Protein AF-A0AA87XYB7-F1 (afdb_monomer_lite)

Foldseek 3Di:
DDFDDQFDQQPPDPSQWTWGDGPVDLWIKIWHDDPNDIDIGTQRDNDPVSSSVSSVVVVVVCVVVVVVVPPPPDPPPPPPDD

pLDDT: mean 71.44, std 13.26, range [38.72, 87.38]

Sequence (82 aa):
MRIPDSLTSVRGYPDKLKIYRIEASPFWQVRCFENGKTIKLSTETTDKQEAVEFAKATYNRILHAQATGKALTQCTRFSRPA

Structure (mmCIF, N/CA/C/O backbone):
data_AF-A0AA87XYB7-F1
#
_entry.id   AF-A0AA87XYB7-F1
#
loop_
_atom_site.group_PDB
_atom_site.id
_atom_site.type_s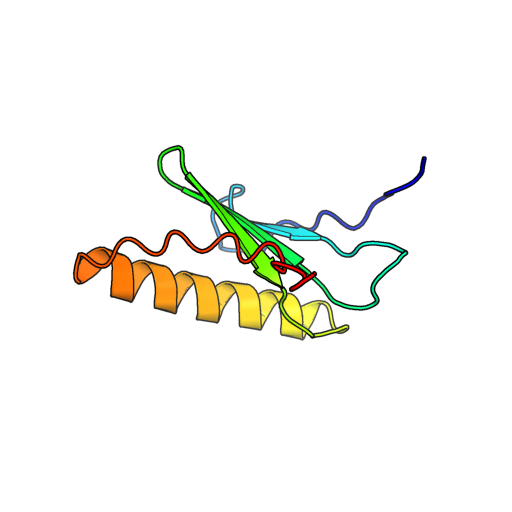ymbol
_atom_site.label_atom_id
_atom_site.label_alt_id
_atom_site.label_comp_id
_atom_site.label_asym_id
_atom_site.label_entity_id
_atom_site.label_seq_id
_atom_site.pdbx_PDB_ins_code
_atom_site.Cartn_x
_atom_site.Cartn_y
_atom_site.Cartn_z
_atom_site.occupancy
_atom_site.B_iso_or_equiv
_atom_site.auth_seq_id
_atom_site.auth_comp_id
_atom_site.auth_asym_id
_atom_site.auth_atom_id
_atom_site.pdbx_PDB_model_num
ATOM 1 N N . MET A 1 1 ? -5.835 1.176 -25.057 1.00 52.47 1 MET A N 1
ATOM 2 C CA . MET A 1 1 ? -6.315 0.150 -24.107 1.00 52.47 1 MET A CA 1
ATOM 3 C C . MET A 1 1 ? -5.167 -0.799 -23.792 1.00 52.47 1 MET A C 1
ATOM 5 O O . MET A 1 1 ? -4.811 -1.587 -24.655 1.00 52.47 1 MET A O 1
ATOM 9 N N . ARG A 1 2 ? -4.568 -0.671 -22.603 1.00 40.78 2 ARG A N 1
ATOM 10 C CA . ARG A 1 2 ? -3.825 -1.701 -21.852 1.00 40.78 2 ARG A CA 1
ATOM 11 C C . ARG A 1 2 ? -3.439 -1.068 -20.502 1.00 40.78 2 ARG A C 1
ATOM 13 O O . ARG A 1 2 ? -2.942 0.048 -20.471 1.00 40.78 2 ARG A O 1
ATOM 20 N N . ILE A 1 3 ? -3.836 -1.710 -19.406 1.00 50.72 3 ILE A N 1
ATOM 21 C CA . ILE A 1 3 ? -3.196 -1.602 -18.087 1.00 50.72 3 ILE A CA 1
ATOM 22 C C . ILE A 1 3 ? -3.223 -3.039 -17.556 1.00 50.72 3 ILE A C 1
ATOM 24 O O . ILE A 1 3 ? -4.196 -3.412 -16.896 1.00 50.72 3 ILE A O 1
ATOM 28 N N . PRO A 1 4 ? -2.266 -3.901 -17.928 1.00 58.03 4 PRO A N 1
ATOM 29 C CA . PRO A 1 4 ? -2.235 -5.257 -17.421 1.00 58.03 4 PRO A CA 1
ATOM 30 C C . PRO A 1 4 ? -1.380 -5.367 -16.146 1.00 58.03 4 PRO A C 1
ATOM 32 O O . PRO A 1 4 ? -0.293 -4.806 -16.017 1.00 58.03 4 PRO A O 1
ATOM 35 N N . ASP A 1 5 ? -1.909 -6.159 -15.218 1.00 53.97 5 ASP A N 1
ATOM 36 C CA . ASP A 1 5 ? -1.195 -7.101 -14.348 1.00 53.97 5 ASP A CA 1
ATOM 37 C C . ASP A 1 5 ? -0.535 -6.690 -13.034 1.00 53.97 5 ASP A C 1
ATOM 39 O O . ASP A 1 5 ? -0.385 -7.545 -12.166 1.00 53.97 5 ASP A O 1
ATOM 43 N N . SER A 1 6 ? -0.189 -5.433 -12.776 1.00 62.88 6 SER A N 1
ATOM 44 C CA . SER A 1 6 ? 0.557 -5.147 -11.533 1.00 62.88 6 SER A CA 1
ATOM 45 C C . SER A 1 6 ? -0.309 -4.791 -10.319 1.00 62.88 6 SER A C 1
ATOM 47 O O . SER A 1 6 ? 0.138 -4.038 -9.461 1.00 62.88 6 SER A O 1
ATOM 49 N N . LEU A 1 7 ? -1.537 -5.308 -10.214 1.00 71.44 7 LEU A N 1
ATOM 50 C CA . LEU A 1 7 ? -2.377 -5.118 -9.025 1.00 71.44 7 LEU A CA 1
ATOM 51 C C . LEU A 1 7 ? -1.900 -6.068 -7.913 1.00 71.44 7 LEU A C 1
ATOM 53 O O . LEU A 1 7 ? -2.301 -7.225 -7.850 1.00 71.44 7 LEU A O 1
ATOM 57 N N . THR A 1 8 ? -1.015 -5.595 -7.039 1.00 78.56 8 THR A N 1
ATOM 58 C CA . THR A 1 8 ? -0.485 -6.394 -5.927 1.00 78.56 8 THR A CA 1
ATOM 59 C C . THR A 1 8 ? -1.207 -6.037 -4.626 1.00 78.56 8 THR A C 1
ATOM 61 O O . THR A 1 8 ? -1.179 -4.883 -4.196 1.00 78.56 8 THR A O 1
ATOM 64 N N . SER A 1 9 ? -1.815 -7.024 -3.961 1.00 75.88 9 SER A N 1
ATOM 65 C CA . SER A 1 9 ? -2.289 -6.866 -2.576 1.00 75.88 9 SER A CA 1
ATOM 66 C C . SER A 1 9 ? -1.105 -6.842 -1.603 1.00 75.88 9 SER A C 1
ATOM 68 O O . SER A 1 9 ? -0.172 -7.642 -1.712 1.00 75.88 9 SER A O 1
ATOM 70 N N . VAL A 1 10 ? -1.135 -5.932 -0.627 1.00 76.00 10 VAL A N 1
ATOM 71 C CA . VAL A 1 10 ? -0.085 -5.834 0.397 1.00 76.00 10 VAL A CA 1
ATOM 72 C C . VAL A 1 10 ? -0.296 -6.916 1.459 1.00 76.00 10 VAL A C 1
ATOM 74 O O . VAL A 1 10 ? -1.281 -6.898 2.195 1.00 76.00 10 VAL A O 1
ATOM 77 N N . ARG A 1 11 ? 0.645 -7.863 1.572 1.00 69.31 11 ARG A N 1
ATOM 78 C CA . ARG A 1 11 ? 0.588 -8.941 2.575 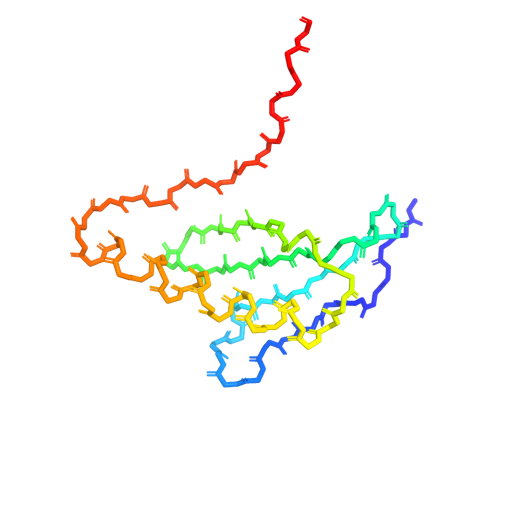1.00 69.31 11 ARG A CA 1
ATOM 79 C C . ARG A 1 11 ? 0.579 -8.356 3.997 1.00 69.31 11 ARG A C 1
ATOM 81 O O . ARG A 1 11 ? 1.477 -7.591 4.353 1.00 69.31 11 ARG A O 1
ATOM 88 N N . GLY A 1 12 ? -0.418 -8.737 4.799 1.00 67.56 12 GLY A N 1
ATOM 89 C CA . GLY A 1 12 ? -0.602 -8.271 6.183 1.00 67.56 12 GLY A CA 1
ATOM 90 C C . GLY A 1 12 ? -1.487 -7.029 6.339 1.00 67.56 12 GLY A C 1
ATOM 91 O O . GLY A 1 12 ? -1.677 -6.570 7.458 1.00 67.56 12 GLY A O 1
ATOM 92 N N . TYR A 1 13 ? -2.030 -6.496 5.242 1.00 69.19 13 TYR A N 1
ATOM 93 C CA . TYR A 1 13 ? -3.015 -5.412 5.246 1.00 69.19 13 TYR A CA 1
ATOM 94 C C . TYR A 1 13 ? -4.353 -5.919 4.695 1.00 69.19 13 TYR A C 1
ATOM 96 O O . TYR A 1 13 ? -4.376 -6.937 3.996 1.00 69.19 13 TYR A O 1
ATOM 104 N N . PRO A 1 14 ? -5.482 -5.256 5.011 1.00 68.81 14 PRO A N 1
ATOM 105 C CA . PRO A 1 14 ? -6.773 -5.642 4.453 1.00 68.81 14 PRO A CA 1
ATOM 106 C C . PRO A 1 14 ? -6.708 -5.623 2.920 1.00 68.81 14 PRO A C 1
ATOM 108 O O . PRO A 1 14 ? -6.113 -4.710 2.351 1.00 68.81 14 PRO A O 1
ATOM 111 N N . ASP A 1 15 ? -7.381 -6.565 2.242 1.00 66.38 15 ASP A N 1
ATOM 112 C CA . ASP A 1 15 ? -7.396 -6.696 0.762 1.00 66.38 15 ASP A CA 1
ATOM 113 C C . ASP A 1 15 ? -7.900 -5.431 0.027 1.00 66.38 15 ASP A C 1
ATOM 115 O O . ASP A 1 15 ? -7.842 -5.283 -1.192 1.00 66.38 15 ASP A O 1
ATOM 119 N N . LYS A 1 16 ? -8.388 -4.470 0.804 1.00 74.25 16 LYS A N 1
ATOM 120 C CA . LYS A 1 16 ? -8.759 -3.127 0.390 1.00 74.25 16 LYS A CA 1
ATOM 121 C C . LYS A 1 16 ? -7.551 -2.240 0.051 1.00 74.25 16 LYS A C 1
ATOM 123 O O . LYS A 1 16 ? -7.749 -1.251 -0.651 1.00 74.25 16 LYS A O 1
ATOM 128 N N . LEU A 1 17 ? -6.340 -2.561 0.527 1.00 81.88 17 LEU A N 1
ATOM 129 C CA . LEU A 1 17 ? -5.084 -1.875 0.208 1.00 81.88 17 LEU A CA 1
ATOM 130 C C . LEU A 1 17 ? -4.340 -2.618 -0.909 1.00 81.88 17 LEU A C 1
ATOM 132 O O . LEU A 1 17 ? -3.777 -3.697 -0.710 1.00 81.88 17 LEU A O 1
ATOM 136 N N . LYS A 1 18 ? -4.315 -2.009 -2.091 1.00 83.44 18 LYS A N 1
ATOM 137 C CA . LYS A 1 18 ? -3.697 -2.560 -3.298 1.00 83.44 18 LYS A CA 1
ATOM 138 C C . LYS A 1 18 ? -2.720 -1.559 -3.882 1.00 83.44 18 LYS A C 1
ATOM 140 O O . LYS A 1 18 ? -3.026 -0.372 -3.955 1.00 83.44 18 LYS A O 1
ATOM 145 N N . ILE A 1 19 ? -1.567 -2.038 -4.329 1.00 84.94 19 ILE A N 1
ATOM 146 C CA . ILE A 1 19 ? -0.621 -1.239 -5.106 1.00 84.94 19 ILE A CA 1
ATOM 147 C C . ILE A 1 19 ? -0.721 -1.615 -6.578 1.00 84.94 19 ILE A C 1
ATOM 149 O O . ILE A 1 19 ? -0.966 -2.771 -6.914 1.00 84.94 19 ILE A O 1
ATOM 153 N N . TYR A 1 20 ? -0.568 -0.635 -7.454 1.00 82.00 20 TYR A N 1
ATOM 154 C CA . TYR A 1 20 ? -0.589 -0.817 -8.894 1.00 82.00 20 TYR A CA 1
ATOM 155 C C . TYR A 1 20 ? 0.394 0.131 -9.559 1.00 82.00 20 TYR A C 1
ATOM 157 O O . TYR A 1 20 ? 0.542 1.275 -9.146 1.00 82.00 20 TYR A O 1
ATOM 165 N N . ARG A 1 21 ? 1.061 -0.337 -10.604 1.00 80.12 21 ARG A N 1
ATOM 166 C CA . ARG A 1 21 ? 1.886 0.493 -11.489 1.00 80.12 21 ARG A CA 1
ATOM 167 C C . ARG A 1 21 ? 1.208 0.575 -12.846 1.00 80.12 21 ARG A C 1
ATOM 169 O O . ARG A 1 21 ? 0.520 -0.361 -13.252 1.00 80.12 21 ARG A O 1
ATOM 176 N N . ILE A 1 22 ? 1.372 1.707 -13.517 1.00 77.06 22 ILE A N 1
ATOM 177 C CA . ILE A 1 22 ? 0.837 1.931 -14.862 1.00 77.06 22 ILE A CA 1
ATOM 178 C C . ILE A 1 22 ? 1.986 1.920 -15.863 1.00 77.06 22 ILE A C 1
ATOM 180 O O . ILE A 1 22 ? 3.098 2.302 -15.540 1.00 77.06 22 ILE A O 1
ATOM 184 N N . GLU A 1 23 ? 1.735 1.505 -17.096 1.00 69.75 23 GLU A N 1
ATOM 185 C CA . GLU A 1 23 ? 2.790 1.415 -18.119 1.00 69.75 23 GLU A CA 1
ATOM 186 C C . GLU A 1 23 ? 3.332 2.803 -18.508 1.00 69.75 23 GLU A C 1
ATOM 188 O O . GLU A 1 23 ? 4.487 2.946 -18.891 1.00 69.75 23 GLU A O 1
ATOM 193 N N . ALA A 1 24 ? 2.509 3.842 -18.340 1.00 67.62 24 ALA A N 1
ATOM 194 C CA . ALA A 1 24 ? 2.860 5.233 -18.617 1.00 67.62 24 ALA A CA 1
ATOM 195 C C . ALA A 1 24 ? 3.650 5.931 -17.490 1.00 67.62 24 ALA A C 1
ATOM 197 O O . ALA A 1 24 ? 4.084 7.063 -17.676 1.00 67.62 24 ALA A O 1
ATOM 198 N N . SER A 1 25 ? 3.808 5.305 -16.317 1.00 69.69 25 SER A N 1
ATOM 199 C CA . SER A 1 25 ? 4.550 5.872 -15.185 1.00 69.69 25 SER A CA 1
ATOM 200 C C . SER A 1 25 ? 5.314 4.768 -14.455 1.00 69.69 25 SER A C 1
ATOM 202 O O . SER A 1 25 ? 4.690 3.819 -13.980 1.00 69.69 25 SER A O 1
ATOM 204 N N . PRO A 1 26 ? 6.645 4.877 -14.304 1.00 73.62 26 PRO A N 1
ATOM 205 C CA . PRO A 1 26 ? 7.433 3.864 -13.602 1.00 73.62 26 PRO A CA 1
ATOM 206 C C . PRO A 1 26 ? 7.067 3.758 -12.114 1.00 73.62 26 PRO A C 1
ATOM 208 O O . PRO A 1 26 ? 7.405 2.767 -11.473 1.00 73.62 26 PRO A O 1
ATOM 211 N N . PHE A 1 27 ? 6.341 4.741 -11.579 1.00 81.69 27 PHE A N 1
ATOM 212 C CA . PHE A 1 27 ? 6.001 4.822 -10.170 1.00 81.69 27 PHE A CA 1
ATOM 213 C C . PHE A 1 27 ? 4.820 3.927 -9.785 1.00 81.69 27 PHE A C 1
ATOM 215 O O . PHE A 1 27 ? 3.790 3.862 -10.469 1.00 81.69 27 PHE A O 1
ATOM 222 N N . TRP A 1 28 ? 4.946 3.276 -8.630 1.00 85.56 28 TRP A N 1
ATOM 223 C CA . TRP A 1 28 ? 3.848 2.570 -7.988 1.00 85.56 28 TRP A CA 1
ATOM 224 C C . TRP A 1 28 ? 2.825 3.561 -7.411 1.00 85.56 28 TRP A C 1
ATOM 226 O O . TRP A 1 28 ? 3.125 4.675 -6.981 1.00 85.56 28 TRP A O 1
ATOM 236 N N . GLN A 1 29 ? 1.565 3.148 -7.426 1.00 83.38 29 GLN A N 1
ATOM 237 C CA . GLN A 1 29 ? 0.433 3.872 -6.870 1.00 83.38 29 GLN A CA 1
ATOM 238 C C . GLN A 1 29 ? -0.288 2.977 -5.873 1.00 83.38 29 GLN A C 1
ATOM 240 O O . GLN A 1 29 ? -0.535 1.802 -6.127 1.00 83.38 29 GLN A O 1
ATOM 245 N N . VAL A 1 30 ? -0.665 3.542 -4.739 1.00 83.44 30 VAL A N 1
ATOM 246 C CA . VAL A 1 30 ? -1.428 2.893 -3.680 1.00 83.44 30 VAL A CA 1
ATOM 247 C C . VAL A 1 30 ? -2.886 3.283 -3.826 1.00 83.44 30 VAL A C 1
ATOM 249 O O . VAL A 1 30 ? -3.239 4.458 -3.913 1.00 83.44 30 VAL A O 1
ATOM 252 N N . ARG A 1 31 ? -3.759 2.286 -3.808 1.00 80.75 31 ARG A N 1
ATOM 253 C CA . ARG A 1 31 ? -5.202 2.446 -3.706 1.00 80.75 31 ARG A CA 1
ATOM 254 C C . ARG A 1 31 ? -5.672 1.760 -2.437 1.00 80.75 31 ARG A C 1
ATOM 256 O O . ARG A 1 31 ? -5.484 0.559 -2.278 1.00 80.75 31 ARG A O 1
ATOM 263 N N . CYS A 1 32 ? -6.322 2.514 -1.565 1.00 78.44 32 CYS A N 1
ATOM 264 C CA . CYS A 1 32 ? -6.984 1.984 -0.386 1.00 78.44 32 CYS A CA 1
ATOM 265 C C . CYS A 1 32 ? -8.482 2.274 -0.454 1.00 78.44 32 CYS A C 1
ATOM 267 O O . CYS A 1 32 ? -8.891 3.367 -0.848 1.00 78.44 32 CYS A O 1
ATOM 269 N N . PHE A 1 33 ? -9.301 1.302 -0.069 1.00 73.06 33 PHE A N 1
ATOM 270 C CA . PHE A 1 33 ? -10.730 1.499 0.135 1.00 73.06 33 PHE A CA 1
ATOM 271 C C . PHE A 1 33 ? -11.055 1.424 1.620 1.00 73.06 33 PHE A C 1
ATOM 273 O O . PHE A 1 33 ? -10.976 0.357 2.223 1.00 73.06 33 PHE A O 1
ATOM 280 N N . GLU A 1 34 ? -11.473 2.536 2.208 1.00 71.00 34 GLU A N 1
ATOM 281 C CA . GLU A 1 34 ? -11.794 2.600 3.628 1.00 71.00 34 GLU A CA 1
ATOM 282 C C . GLU A 1 34 ? -13.125 3.313 3.837 1.00 71.00 34 GLU A C 1
ATOM 284 O O . GLU A 1 34 ? -13.316 4.440 3.392 1.00 71.00 34 GLU A O 1
ATOM 289 N N . ASN A 1 35 ? -14.070 2.628 4.483 1.00 67.25 35 ASN A N 1
ATOM 290 C CA . ASN A 1 35 ? -15.362 3.178 4.902 1.00 67.25 35 ASN A CA 1
ATOM 291 C C . ASN A 1 35 ? -16.129 3.961 3.806 1.00 67.25 35 ASN A C 1
ATOM 293 O O . ASN A 1 35 ? -16.625 5.063 4.027 1.00 67.25 35 ASN A O 1
ATOM 297 N N . GLY A 1 36 ? -16.172 3.414 2.584 1.00 70.44 36 GLY A N 1
ATOM 298 C CA . GLY A 1 36 ? -16.825 4.046 1.427 1.00 70.44 36 GLY A CA 1
ATOM 299 C C . GLY A 1 36 ? -15.997 5.137 0.733 1.00 70.44 36 GLY A C 1
ATOM 300 O O . GLY A 1 36 ? -16.400 5.640 -0.313 1.00 70.44 36 GLY A O 1
ATOM 301 N N . LYS A 1 37 ? -14.813 5.475 1.254 1.00 72.06 37 LYS A N 1
ATOM 302 C CA . LYS A 1 37 ? -13.864 6.408 0.639 1.00 72.06 37 LYS A CA 1
ATOM 303 C C . LYS A 1 37 ? -12.768 5.639 -0.090 1.00 72.06 37 LYS A C 1
ATOM 305 O O . LYS A 1 37 ? -12.201 4.677 0.422 1.00 72.06 37 LYS A O 1
ATOM 310 N N . THR A 1 38 ? -12.458 6.073 -1.309 1.00 74.06 38 THR A N 1
ATOM 311 C CA . THR A 1 38 ? -11.286 5.582 -2.043 1.00 74.06 38 THR A CA 1
ATOM 312 C C . THR A 1 38 ? -10.155 6.579 -1.859 1.00 74.06 38 THR A C 1
ATOM 314 O O . THR A 1 38 ? -10.276 7.726 -2.281 1.00 74.06 38 THR A O 1
ATOM 317 N N . ILE A 1 39 ? -9.054 6.138 -1.266 1.00 75.56 39 ILE A N 1
ATOM 318 C CA . ILE A 1 39 ? -7.827 6.918 -1.134 1.00 75.56 39 ILE A CA 1
ATOM 319 C C . ILE A 1 39 ? -6.856 6.429 -2.208 1.00 75.56 39 ILE A C 1
ATOM 321 O O . ILE A 1 39 ? -6.630 5.226 -2.351 1.00 75.56 39 ILE A O 1
ATOM 325 N N . LYS A 1 40 ? -6.317 7.357 -2.999 1.00 77.31 40 LYS A N 1
ATOM 326 C CA . LYS A 1 40 ? -5.324 7.076 -4.041 1.00 77.31 40 LYS A CA 1
ATOM 327 C C . LYS A 1 40 ? -4.097 7.929 -3.771 1.00 77.31 40 LYS A C 1
ATOM 329 O O . LYS A 1 40 ? -4.228 9.147 -3.711 1.00 77.31 40 LYS A O 1
ATOM 334 N N . LEU A 1 41 ? -2.945 7.293 -3.624 1.00 76.81 41 LEU A N 1
ATOM 335 C CA . LEU A 1 41 ? -1.665 7.957 -3.399 1.00 76.81 41 LEU A CA 1
ATOM 336 C C . LEU A 1 41 ? -0.641 7.429 -4.399 1.00 76.81 41 LEU A C 1
ATOM 338 O O . LEU A 1 41 ? -0.684 6.258 -4.765 1.00 76.81 41 LEU A O 1
ATOM 342 N N . SER A 1 42 ? 0.288 8.275 -4.817 1.00 79.38 42 SER A N 1
ATOM 343 C CA . SER A 1 42 ? 1.469 7.854 -5.574 1.00 79.38 42 SER A CA 1
ATOM 344 C C . SER A 1 42 ? 2.592 7.571 -4.582 1.00 79.38 42 SER A C 1
ATOM 346 O O . SER A 1 42 ? 2.755 8.339 -3.639 1.00 79.38 42 SER A O 1
ATOM 348 N N . THR A 1 43 ? 3.341 6.483 -4.756 1.00 78.31 43 THR A N 1
ATOM 349 C CA . THR A 1 43 ? 4.496 6.189 -3.890 1.00 78.31 43 THR A CA 1
ATOM 350 C C . THR A 1 43 ? 5.792 6.780 -4.421 1.00 78.31 43 THR A C 1
ATOM 352 O O . THR A 1 43 ? 6.791 6.698 -3.724 1.00 78.31 43 THR A O 1
ATOM 355 N N . GLU A 1 44 ? 5.784 7.332 -5.646 1.00 80.31 44 GLU A N 1
ATOM 356 C CA . GLU A 1 44 ? 6.955 7.918 -6.334 1.00 80.31 44 GLU A CA 1
ATOM 357 C C . GLU A 1 44 ? 8.186 6.991 -6.362 1.00 80.31 44 GLU A C 1
ATOM 359 O O . GLU A 1 44 ? 9.304 7.411 -6.632 1.00 80.31 44 GLU A O 1
ATOM 364 N N . THR A 1 45 ? 7.965 5.694 -6.150 1.00 80.94 45 THR A N 1
ATOM 365 C CA . THR A 1 45 ? 8.986 4.649 -6.093 1.00 80.94 45 THR A CA 1
ATOM 366 C C . THR A 1 45 ? 8.741 3.636 -7.196 1.00 80.94 45 THR A C 1
ATOM 368 O O . THR A 1 45 ? 7.594 3.385 -7.570 1.00 80.94 45 THR A O 1
ATOM 371 N N . THR A 1 46 ? 9.817 3.064 -7.735 1.00 82.81 46 THR A N 1
ATOM 372 C CA . THR A 1 46 ? 9.776 2.039 -8.799 1.00 82.81 46 THR A CA 1
ATOM 373 C C . THR A 1 46 ? 9.943 0.627 -8.221 1.00 82.81 46 THR A C 1
ATOM 375 O O . THR A 1 46 ? 9.523 -0.364 -8.827 1.00 82.81 46 THR A O 1
ATOM 378 N N . ASP A 1 47 ? 10.485 0.526 -7.008 1.00 85.06 47 ASP A N 1
ATOM 379 C CA . ASP A 1 47 ? 10.693 -0.725 -6.294 1.00 85.06 47 ASP A CA 1
ATOM 380 C C . ASP A 1 47 ? 9.420 -1.228 -5.623 1.00 85.06 47 ASP A C 1
ATOM 382 O O . ASP A 1 47 ? 8.762 -0.530 -4.855 1.00 85.06 47 ASP A O 1
ATOM 386 N N . LYS A 1 48 ? 9.078 -2.495 -5.881 1.00 81.31 48 LYS A N 1
ATOM 387 C CA . LYS A 1 48 ? 7.868 -3.120 -5.327 1.00 81.31 48 LYS A CA 1
ATOM 388 C C . LYS A 1 48 ? 7.915 -3.202 -3.801 1.00 81.31 48 LYS A C 1
ATOM 390 O O . LYS A 1 48 ? 6.892 -3.01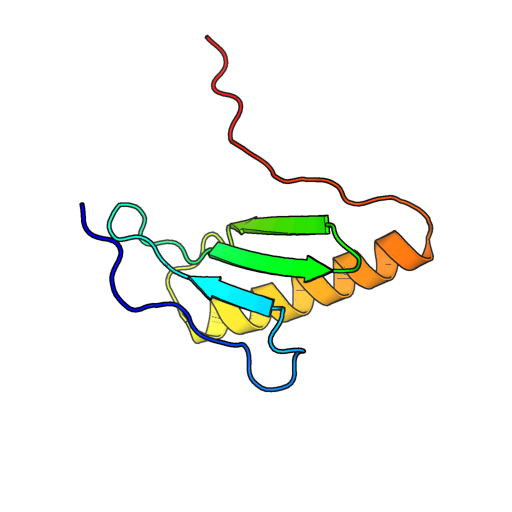1 -3.152 1.00 81.31 48 LYS A O 1
ATOM 395 N N . GLN A 1 49 ? 9.075 -3.531 -3.235 1.00 84.62 49 GLN A N 1
ATOM 396 C CA . GLN A 1 49 ? 9.238 -3.660 -1.784 1.00 84.62 49 GLN A CA 1
ATOM 397 C C . GLN A 1 49 ? 9.112 -2.298 -1.103 1.00 84.62 49 GLN A C 1
ATOM 399 O O . GLN A 1 49 ? 8.333 -2.153 -0.164 1.00 84.62 49 GLN A O 1
ATOM 404 N N . GLU A 1 50 ? 9.787 -1.289 -1.651 1.00 86.25 50 GLU A N 1
ATOM 405 C CA . GLU A 1 50 ? 9.721 0.086 -1.165 1.00 86.25 50 GLU A CA 1
ATOM 406 C C . GLU A 1 50 ? 8.306 0.663 -1.298 1.00 86.25 50 GLU A C 1
ATOM 408 O O . GLU A 1 50 ? 7.786 1.256 -0.359 1.00 86.25 50 GLU A O 1
ATOM 413 N N . ALA A 1 51 ? 7.616 0.391 -2.410 1.00 84.75 51 ALA A N 1
ATOM 414 C CA . ALA A 1 51 ? 6.218 0.767 -2.594 1.00 84.75 51 ALA A CA 1
ATOM 415 C C . ALA A 1 51 ? 5.293 0.113 -1.560 1.00 84.75 51 ALA A C 1
ATOM 417 O O . ALA A 1 51 ? 4.370 0.759 -1.063 1.00 84.75 51 ALA A O 1
ATOM 418 N N . VAL A 1 52 ? 5.530 -1.158 -1.212 1.00 84.00 52 VAL A N 1
ATOM 419 C CA . VAL A 1 52 ? 4.791 -1.840 -0.142 1.00 84.00 52 VAL A CA 1
ATOM 420 C C . VAL A 1 52 ? 5.059 -1.168 1.201 1.00 84.00 52 VAL A C 1
ATOM 422 O O . VAL A 1 52 ? 4.112 -0.879 1.925 1.00 84.00 52 VAL A O 1
ATOM 425 N N . GLU A 1 53 ? 6.315 -0.912 1.550 1.00 87.38 53 GLU A N 1
ATOM 426 C CA . GLU A 1 53 ? 6.675 -0.301 2.831 1.00 87.38 53 GLU A CA 1
ATOM 427 C C . GLU A 1 53 ? 6.124 1.122 2.962 1.00 87.38 53 GLU A C 1
ATOM 429 O O . GLU A 1 53 ? 5.483 1.461 3.961 1.00 87.38 53 GLU A O 1
ATOM 434 N N . PHE A 1 54 ? 6.238 1.907 1.893 1.00 85.44 54 PHE A N 1
ATOM 435 C CA . PHE A 1 54 ? 5.639 3.228 1.778 1.00 85.44 54 PHE A CA 1
ATOM 436 C C . PHE A 1 54 ? 4.114 3.177 1.918 1.00 85.44 54 PHE A C 1
ATOM 438 O O . PHE A 1 54 ? 3.529 4.000 2.626 1.00 85.44 54 PHE A O 1
ATOM 445 N N . ALA A 1 55 ? 3.450 2.193 1.296 1.00 82.56 55 ALA A N 1
ATOM 446 C CA . ALA A 1 55 ? 2.008 1.992 1.435 1.00 82.56 55 ALA A CA 1
ATOM 447 C C . ALA A 1 55 ? 1.610 1.764 2.898 1.00 82.56 55 ALA A C 1
ATOM 449 O O . ALA A 1 55 ? 0.647 2.368 3.373 1.00 82.56 55 ALA A O 1
ATOM 450 N N . LYS A 1 56 ? 2.369 0.928 3.619 1.00 84.75 56 LYS A N 1
ATOM 451 C CA . LYS A 1 56 ? 2.150 0.646 5.044 1.00 84.75 56 LYS A CA 1
ATOM 452 C C . LYS A 1 56 ? 2.332 1.903 5.893 1.00 84.75 56 LYS A C 1
ATOM 454 O O . LYS A 1 56 ? 1.440 2.250 6.663 1.00 84.75 56 LYS A O 1
ATOM 459 N N . ALA A 1 57 ? 3.450 2.607 5.721 1.00 86.06 57 ALA A N 1
ATOM 460 C CA . ALA A 1 57 ? 3.763 3.824 6.469 1.00 86.06 57 ALA A CA 1
ATOM 461 C C . ALA A 1 57 ? 2.721 4.929 6.227 1.00 86.06 57 ALA A C 1
ATOM 463 O O . ALA A 1 57 ? 2.244 5.574 7.161 1.00 86.06 57 ALA A O 1
ATOM 464 N N . THR A 1 58 ? 2.305 5.099 4.972 1.00 80.31 58 THR A N 1
ATOM 465 C CA . THR A 1 58 ? 1.286 6.076 4.574 1.00 80.31 58 THR A CA 1
ATOM 466 C C . THR A 1 58 ? -0.072 5.732 5.161 1.00 80.31 58 THR A C 1
ATOM 468 O O . THR A 1 58 ? -0.743 6.604 5.707 1.00 80.31 58 THR A O 1
ATOM 471 N N . TYR A 1 59 ? -0.475 4.463 5.096 1.00 79.44 59 TYR A N 1
ATOM 472 C CA . TYR A 1 59 ? -1.722 4.011 5.703 1.00 79.44 59 TYR A CA 1
ATOM 473 C C . TYR A 1 59 ? -1.724 4.228 7.217 1.00 79.44 59 TYR A C 1
ATOM 475 O O . TYR A 1 59 ? -2.700 4.728 7.768 1.00 79.44 59 TYR A O 1
ATOM 483 N N . ASN A 1 60 ? -0.611 3.932 7.886 1.00 84.19 60 ASN A N 1
ATOM 484 C CA . ASN A 1 60 ? -0.452 4.166 9.315 1.00 84.19 60 ASN A CA 1
ATOM 485 C C . ASN A 1 60 ? -0.589 5.668 9.650 1.00 84.19 60 ASN A C 1
ATOM 487 O O . ASN A 1 60 ? -1.402 6.048 10.493 1.00 84.19 60 ASN A O 1
ATOM 491 N N . ARG A 1 61 ? 0.076 6.547 8.885 1.00 82.94 61 ARG A N 1
ATOM 492 C CA . ARG A 1 61 ? -0.092 8.009 8.983 1.00 82.94 61 ARG A CA 1
ATOM 493 C C . ARG A 1 61 ? -1.542 8.448 8.762 1.00 82.94 61 ARG A C 1
ATOM 495 O O . ARG A 1 61 ? -2.013 9.356 9.448 1.00 82.94 61 ARG A O 1
ATOM 502 N N . ILE A 1 62 ? -2.246 7.820 7.818 1.00 78.38 62 ILE A N 1
ATOM 503 C CA . ILE A 1 62 ? -3.657 8.107 7.549 1.00 78.38 62 ILE A CA 1
ATOM 504 C C . ILE A 1 62 ? -4.525 7.724 8.743 1.00 78.38 62 ILE A C 1
ATOM 506 O O . ILE A 1 62 ? -5.322 8.548 9.181 1.00 78.38 62 ILE A O 1
ATOM 510 N N . LEU A 1 63 ? -4.348 6.522 9.290 1.00 79.88 63 LEU A N 1
ATOM 511 C CA . LEU A 1 63 ? -5.072 6.063 10.473 1.00 79.88 63 LEU A CA 1
ATOM 512 C C . LEU A 1 63 ? -4.851 6.993 11.668 1.00 79.88 63 LEU A C 1
ATOM 514 O O . LEU A 1 63 ? -5.818 7.394 12.313 1.00 79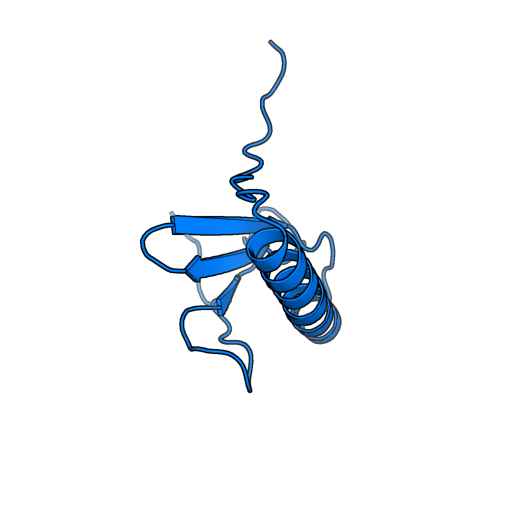.88 63 LEU A O 1
ATOM 518 N N . HIS A 1 64 ? -3.603 7.395 11.927 1.00 81.62 64 HIS A N 1
ATOM 519 C CA . HIS A 1 64 ? -3.295 8.358 12.985 1.00 81.62 64 HIS A CA 1
ATOM 520 C C . HIS A 1 64 ? -4.023 9.691 12.773 1.00 81.62 64 HIS A C 1
ATOM 522 O O . HIS A 1 64 ? -4.647 10.202 13.698 1.00 81.62 64 HIS A O 1
ATOM 528 N N . ALA A 1 65 ? -4.011 10.235 11.554 1.00 77.62 65 ALA A N 1
ATOM 529 C CA . ALA A 1 65 ? -4.696 11.490 11.247 1.00 77.62 65 ALA A CA 1
ATOM 530 C C . ALA A 1 65 ? -6.231 11.378 11.311 1.00 77.62 65 ALA A C 1
ATOM 532 O O . ALA A 1 65 ? -6.895 12.323 11.745 1.00 77.62 65 ALA A O 1
ATOM 533 N N . GLN A 1 66 ? -6.792 10.230 10.912 1.00 75.06 66 GLN A N 1
ATOM 534 C CA . GLN A 1 66 ? -8.217 9.934 11.058 1.00 75.06 66 GLN A CA 1
ATOM 535 C C . GLN A 1 66 ? -8.621 9.864 12.533 1.00 75.06 66 GLN A C 1
ATOM 537 O O . GLN A 1 66 ? -9.647 10.435 12.895 1.00 75.06 66 GLN A O 1
ATOM 542 N N . ALA A 1 67 ? -7.804 9.241 13.390 1.00 77.00 67 ALA A N 1
ATOM 543 C CA . ALA A 1 67 ? -8.031 9.209 14.835 1.00 77.00 67 ALA A CA 1
ATOM 544 C C . ALA A 1 67 ? -8.006 10.617 15.456 1.00 77.00 67 ALA A C 1
ATOM 546 O O . ALA A 1 67 ? -8.751 10.898 16.388 1.00 77.00 67 ALA A O 1
ATOM 547 N N . THR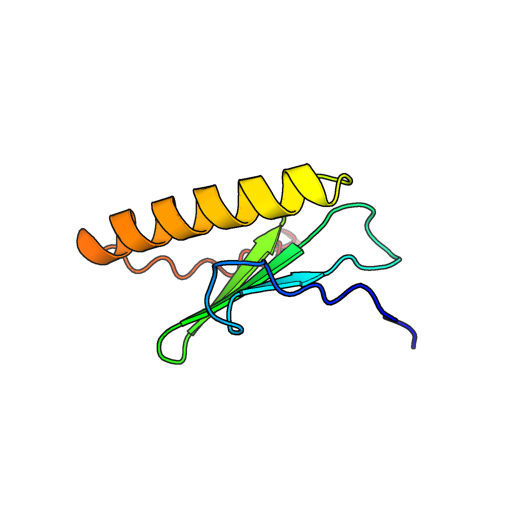 A 1 68 ? -7.204 11.533 14.902 1.00 75.25 68 THR A N 1
ATOM 548 C CA . THR A 1 68 ? -7.195 12.959 15.279 1.00 75.25 68 THR A CA 1
ATOM 549 C C . THR A 1 68 ? -8.365 13.758 14.671 1.00 75.25 68 THR A C 1
ATOM 551 O O . THR A 1 68 ? -8.497 14.951 14.923 1.00 75.25 68 THR A O 1
ATOM 554 N N . GLY A 1 69 ? -9.236 13.143 13.862 1.00 66.19 69 GLY A N 1
ATOM 555 C CA . GLY A 1 69 ? -10.411 13.798 13.275 1.00 66.19 69 GLY A CA 1
ATOM 556 C C . GLY A 1 69 ? -10.137 14.621 12.009 1.00 66.19 69 GLY A C 1
ATOM 557 O O . GLY A 1 69 ? -11.043 15.283 11.500 1.00 66.19 69 GLY A O 1
ATOM 558 N N . LYS A 1 70 ? -8.924 14.570 11.439 1.00 55.28 70 LYS A N 1
ATOM 559 C CA . LYS A 1 70 ? -8.641 15.172 10.126 1.00 55.28 70 LYS A CA 1
ATOM 560 C C . LYS A 1 70 ? -8.991 14.175 9.026 1.00 55.28 70 LYS A C 1
ATOM 562 O O . LYS A 1 70 ? -8.250 13.234 8.752 1.00 55.28 70 LYS A O 1
ATOM 567 N N . ALA A 1 71 ? -10.123 14.398 8.361 1.00 53.47 71 ALA A N 1
ATOM 568 C CA . ALA A 1 71 ? -10.520 13.639 7.182 1.00 53.47 71 ALA A CA 1
ATOM 569 C C . ALA A 1 71 ? -9.488 13.825 6.055 1.00 53.47 71 ALA A C 1
ATOM 571 O O . ALA A 1 71 ? -9.525 14.810 5.320 1.00 53.47 71 ALA A O 1
ATOM 572 N N . LEU A 1 72 ? -8.574 12.866 5.894 1.00 57.28 72 LEU A N 1
ATOM 573 C CA . LEU A 1 72 ? -7.639 12.833 4.771 1.00 57.28 72 LEU A CA 1
ATOM 574 C C . LEU A 1 72 ? -8.368 12.388 3.504 1.00 57.28 72 LEU A C 1
ATOM 576 O O . LEU A 1 72 ? -8.271 11.251 3.050 1.00 57.28 72 LEU A O 1
ATOM 580 N N . THR A 1 73 ? -9.123 13.315 2.927 1.00 50.88 73 THR A N 1
ATOM 581 C CA . THR A 1 73 ? -9.579 13.197 1.547 1.00 50.88 73 THR A CA 1
ATOM 582 C C . THR A 1 73 ? -8.543 13.889 0.678 1.00 50.88 73 THR A C 1
ATOM 584 O O . THR A 1 73 ? -8.663 15.071 0.382 1.00 50.88 73 THR A O 1
ATOM 587 N N . GLN A 1 74 ? -7.503 13.169 0.273 1.00 54.56 74 GLN A N 1
ATOM 588 C CA . GLN A 1 74 ? -6.664 13.630 -0.828 1.00 54.56 74 GLN A CA 1
ATOM 589 C C . GLN A 1 74 ? -6.500 12.496 -1.827 1.00 54.56 74 GLN A C 1
ATOM 591 O O . GLN A 1 74 ? -5.538 11.742 -1.835 1.00 54.56 74 GLN A O 1
ATOM 596 N N . CYS A 1 75 ? -7.500 12.386 -2.699 1.00 45.31 75 CYS A N 1
ATOM 597 C CA . CYS A 1 75 ? -7.195 12.033 -4.072 1.00 45.31 75 CYS A CA 1
ATOM 598 C C . CYS A 1 75 ? -6.510 13.262 -4.669 1.00 45.31 75 CYS A C 1
ATOM 600 O O . CYS A 1 75 ? -7.188 14.154 -5.178 1.00 45.31 75 CYS A O 1
ATOM 602 N N . THR A 1 76 ? -5.186 13.340 -4.578 1.00 49.38 76 THR A N 1
ATOM 603 C CA . THR A 1 76 ? -4.397 14.320 -5.326 1.00 49.38 76 THR A CA 1
ATOM 604 C C . THR A 1 76 ? -4.439 13.900 -6.792 1.00 49.38 76 THR A C 1
ATOM 606 O O . THR A 1 76 ? -3.523 13.306 -7.349 1.00 49.38 76 THR A O 1
ATOM 609 N N . ARG A 1 77 ? -5.579 14.158 -7.438 1.00 42.94 77 ARG A N 1
ATOM 610 C CA . ARG A 1 77 ? -5.594 14.373 -8.876 1.00 42.94 77 ARG A CA 1
ATOM 611 C C . ARG A 1 77 ? -4.729 15.618 -9.049 1.00 42.94 77 ARG A C 1
ATOM 613 O O . ARG A 1 77 ? -5.059 16.647 -8.472 1.00 42.94 77 ARG A O 1
ATOM 620 N N . PHE A 1 78 ? -3.603 15.497 -9.750 1.00 45.41 78 PHE A N 1
ATOM 621 C CA . PHE A 1 78 ? -2.872 16.650 -10.266 1.00 45.41 78 PHE A CA 1
ATOM 622 C C . PHE A 1 78 ? -3.899 17.617 -10.871 1.00 45.41 78 PHE A C 1
ATOM 624 O O . PHE A 1 78 ? -4.447 17.353 -11.943 1.00 45.41 78 PHE A O 1
ATOM 631 N N . SER A 1 79 ? -4.216 18.701 -10.167 1.00 46.22 79 SER A N 1
ATOM 632 C CA . SER A 1 79 ? -4.841 19.856 -10.787 1.00 46.22 79 SER A CA 1
ATOM 633 C C . SER A 1 79 ? -3.743 20.466 -11.642 1.00 46.22 79 SER A C 1
ATOM 635 O O . SER A 1 79 ? -2.831 21.090 -11.107 1.00 46.22 79 SER A O 1
ATOM 637 N N . ARG A 1 80 ? -3.771 20.213 -12.956 1.00 38.72 80 ARG A N 1
ATOM 638 C CA . ARG A 1 80 ? -3.017 21.030 -13.914 1.00 38.72 80 ARG A CA 1
ATOM 639 C C . ARG A 1 80 ? -3.529 22.465 -13.748 1.00 38.72 80 ARG A C 1
ATOM 641 O O . ARG A 1 80 ? 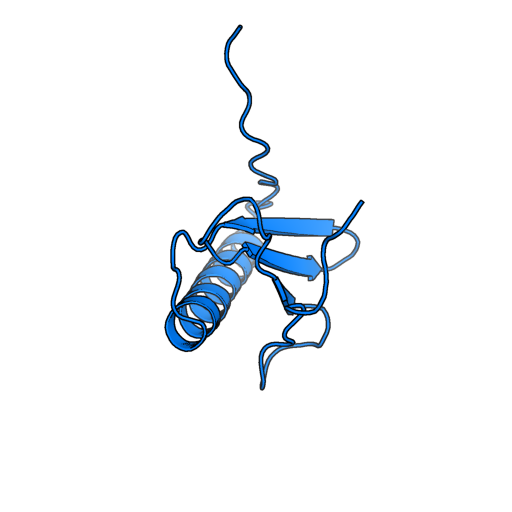-4.723 22.659 -13.982 1.00 38.72 80 ARG A O 1
ATOM 648 N N . PRO A 1 81 ? -2.708 23.445 -13.335 1.00 43.56 81 PRO A N 1
ATOM 649 C CA . PRO A 1 81 ? -3.062 24.830 -13.595 1.00 43.56 81 PRO A CA 1
ATOM 650 C C . PRO A 1 81 ? -3.079 25.018 -15.120 1.00 43.56 81 PRO A C 1
ATOM 652 O O . PRO A 1 81 ? -2.203 24.494 -15.817 1.00 43.56 81 PRO A O 1
ATOM 655 N N . ALA A 1 82 ? -4.154 25.633 -15.612 1.00 45.75 82 ALA A N 1
ATOM 656 C CA . ALA A 1 82 ? -4.317 26.025 -17.009 1.00 45.75 82 ALA A CA 1
ATOM 657 C C . ALA A 1 82 ? -3.380 27.185 -17.358 1.00 45.75 82 ALA A C 1
ATOM 659 O O . ALA A 1 82 ? -3.095 27.990 -16.441 1.00 45.75 82 ALA A O 1
#

Organism: NCBI:txid321983

Radius of gyration: 13.2 Å; chains: 1; bounding box: 28×35×39 Å

Secondary structure (DSSP, 8-state):
----S--EE-TTS-TTEEEEEETTEEEEEEEEEETTEEEEEE-----HHHHHHHHHHHHHHHHHHHHTT-------------